Protein AF-A0A2M7RMB1-F1 (afdb_monomer_lite)

Structure (mmCIF, N/CA/C/O backbone):
data_AF-A0A2M7RMB1-F1
#
_entry.id   AF-A0A2M7RMB1-F1
#
loop_
_atom_site.group_PDB
_atom_site.id
_atom_site.type_symbol
_atom_site.label_atom_id
_atom_site.label_alt_id
_atom_site.label_comp_id
_atom_site.label_asym_id
_atom_site.label_entity_id
_atom_site.label_seq_id
_atom_site.pdbx_PDB_ins_code
_atom_site.Cartn_x
_atom_site.Cartn_y
_atom_site.Cartn_z
_atom_site.occupancy
_atom_site.B_iso_or_equiv
_atom_site.auth_seq_id
_atom_site.auth_comp_id
_atom_site.auth_asym_id
_atom_site.auth_atom_id
_atom_site.pdbx_PDB_model_num
ATOM 1 N N . MET A 1 1 ? 23.939 25.393 -28.754 1.00 40.41 1 MET A N 1
ATOM 2 C CA . MET A 1 1 ? 23.493 25.049 -27.385 1.00 40.41 1 MET A CA 1
ATOM 3 C C . MET A 1 1 ? 23.592 23.542 -27.228 1.00 40.41 1 MET A C 1
ATOM 5 O O . MET A 1 1 ? 22.990 22.835 -28.025 1.00 40.41 1 MET A O 1
ATOM 9 N N . LYS A 1 2 ? 24.418 23.045 -26.298 1.00 39.88 2 LYS A N 1
ATOM 10 C CA . LYS A 1 2 ? 24.464 21.611 -25.988 1.00 39.88 2 LYS A CA 1
ATOM 11 C C . LYS A 1 2 ? 23.135 21.249 -25.327 1.00 39.88 2 LYS A C 1
ATOM 13 O O . LYS A 1 2 ? 22.863 21.703 -24.221 1.00 39.88 2 LYS A O 1
ATOM 18 N N . ASN A 1 3 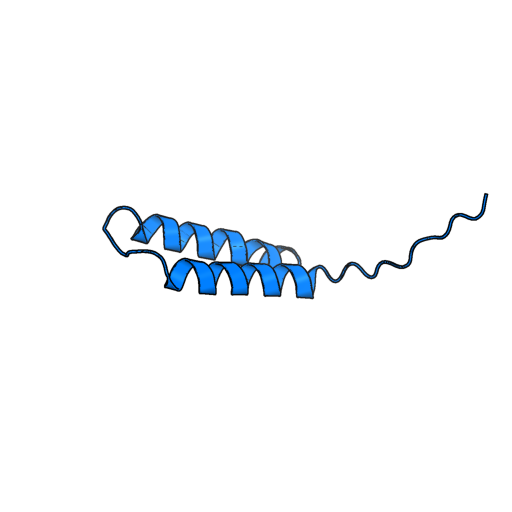? 22.297 20.491 -26.027 1.00 50.28 3 ASN A N 1
ATOM 19 C CA . ASN A 1 3 ? 21.200 19.783 -25.386 1.00 50.28 3 ASN A CA 1
ATOM 20 C C . ASN A 1 3 ? 21.843 18.655 -24.588 1.00 50.28 3 ASN A C 1
ATOM 22 O O . ASN A 1 3 ? 22.057 17.567 -25.117 1.00 50.28 3 ASN A O 1
ATOM 26 N N . ASP A 1 4 ? 22.187 18.933 -23.333 1.00 50.03 4 ASP A N 1
ATOM 27 C CA . ASP A 1 4 ? 22.424 17.882 -22.356 1.00 50.03 4 ASP A CA 1
ATOM 28 C C . ASP A 1 4 ? 21.086 17.163 -22.180 1.00 50.03 4 ASP A C 1
ATOM 30 O O . ASP A 1 4 ? 20.246 17.535 -21.357 1.00 50.03 4 ASP A O 1
ATOM 34 N N . SER A 1 5 ? 20.851 16.166 -23.037 1.00 54.34 5 SER A N 1
ATOM 35 C CA . SER A 1 5 ? 19.809 15.159 -22.900 1.00 54.34 5 SER A CA 1
ATOM 36 C C . SER A 1 5 ? 20.083 14.43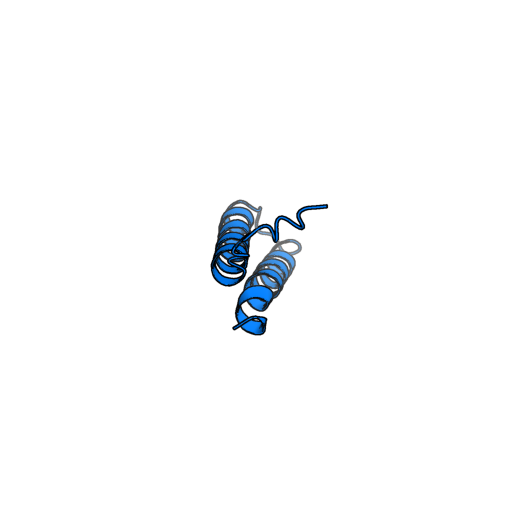7 -21.594 1.00 54.34 5 SER A C 1
ATOM 38 O O . SER A 1 5 ? 20.804 13.442 -21.524 1.00 54.34 5 SER A O 1
ATOM 40 N N . ASN A 1 6 ? 19.576 15.063 -20.540 1.00 53.59 6 ASN A N 1
ATOM 41 C CA . ASN A 1 6 ? 19.724 14.704 -19.156 1.00 53.59 6 ASN A CA 1
ATOM 42 C C . ASN A 1 6 ? 19.192 13.278 -19.045 1.00 53.59 6 ASN A C 1
ATOM 44 O O . ASN A 1 6 ? 17.982 13.058 -19.088 1.00 53.59 6 ASN A O 1
ATOM 48 N N . ASN A 1 7 ? 20.110 12.313 -18.985 1.00 57.03 7 ASN A N 1
ATOM 49 C CA . ASN A 1 7 ? 19.864 10.880 -18.881 1.00 57.03 7 ASN A CA 1
ATOM 50 C C . ASN A 1 7 ? 19.276 10.554 -17.496 1.00 57.03 7 ASN A C 1
ATOM 52 O O . ASN A 1 7 ? 19.822 9.774 -16.716 1.00 57.03 7 ASN A O 1
ATOM 56 N N . ARG A 1 8 ? 18.177 11.219 -17.130 1.00 59.84 8 ARG A N 1
ATOM 57 C CA . ARG A 1 8 ? 17.411 10.913 -15.934 1.00 59.84 8 ARG A CA 1
ATOM 58 C C . ARG A 1 8 ? 16.661 9.641 -16.254 1.00 59.84 8 ARG A C 1
ATOM 60 O O . ARG A 1 8 ? 15.591 9.658 -16.851 1.00 59.84 8 ARG A O 1
ATOM 67 N N . LYS A 1 9 ? 17.259 8.519 -15.874 1.00 62.91 9 LYS A N 1
ATOM 68 C CA . LYS A 1 9 ? 16.608 7.217 -15.876 1.00 62.91 9 LYS A CA 1
ATOM 69 C C . LYS A 1 9 ? 15.413 7.304 -14.921 1.00 62.91 9 LYS A C 1
ATOM 71 O O . LYS A 1 9 ? 15.554 7.137 -13.711 1.00 62.91 9 LYS A O 1
ATOM 76 N N . TYR A 1 10 ? 14.247 7.671 -15.446 1.00 73.56 10 TYR A N 1
ATOM 77 C CA . TYR A 1 10 ? 13.015 7.756 -14.674 1.00 73.56 10 TYR A CA 1
ATOM 78 C C . TYR A 1 10 ? 12.567 6.335 -14.337 1.00 73.56 10 TYR A C 1
ATOM 80 O O . TYR A 1 10 ? 11.825 5.709 -15.088 1.00 73.56 10 TYR A O 1
ATOM 88 N N . ASP A 1 11 ? 13.037 5.813 -13.203 1.00 86.19 11 ASP A N 1
ATOM 89 C CA . ASP A 1 11 ? 12.632 4.499 -12.704 1.00 86.19 11 ASP A CA 1
ATOM 90 C C . ASP A 1 11 ? 11.209 4.568 -12.128 1.00 86.19 11 ASP A C 1
ATOM 92 O O . ASP A 1 11 ? 10.975 4.633 -10.919 1.00 86.19 11 ASP A O 1
ATOM 96 N N . LEU A 1 12 ? 10.235 4.628 -13.035 1.00 87.88 12 LEU A N 1
ATOM 97 C CA . LEU A 1 12 ? 8.806 4.641 -12.731 1.00 87.88 12 LEU A CA 1
ATOM 98 C C . LEU A 1 12 ? 8.384 3.394 -11.947 1.00 87.88 12 LEU A C 1
ATOM 100 O O . LEU A 1 12 ? 7.565 3.498 -11.036 1.00 87.88 12 LEU A O 1
ATOM 104 N N . LYS A 1 13 ? 8.998 2.238 -12.216 1.00 89.81 13 LYS A N 1
ATOM 105 C CA . LYS A 1 13 ? 8.735 0.993 -11.484 1.00 89.81 13 LYS A CA 1
ATOM 106 C C . LYS A 1 13 ? 9.141 1.114 -10.015 1.00 89.81 13 LYS A C 1
ATOM 108 O O . LYS A 1 13 ? 8.338 0.827 -9.130 1.00 89.81 13 LYS A O 1
ATOM 113 N N . LYS A 1 14 ? 10.356 1.592 -9.733 1.00 92.69 14 LYS A N 1
ATOM 114 C CA . LYS A 1 14 ? 10.807 1.831 -8.355 1.00 92.69 14 LYS A CA 1
ATOM 115 C C . LYS A 1 14 ? 9.957 2.894 -7.667 1.00 92.69 14 LYS A C 1
ATOM 117 O O . LYS A 1 14 ? 9.532 2.688 -6.535 1.00 92.69 14 LYS A O 1
ATOM 122 N N . ARG A 1 15 ? 9.652 4.003 -8.349 1.00 94.00 15 ARG A N 1
ATOM 123 C CA . ARG A 1 15 ? 8.845 5.101 -7.786 1.00 94.00 15 ARG A CA 1
ATOM 124 C C . ARG A 1 15 ? 7.436 4.656 -7.397 1.00 94.00 15 ARG A C 1
ATOM 126 O O . ARG A 1 15 ? 6.998 4.957 -6.291 1.00 94.00 15 ARG A O 1
ATOM 133 N N . THR A 1 16 ? 6.745 3.932 -8.276 1.00 95.56 16 THR A N 1
ATOM 134 C CA . THR A 1 16 ? 5.383 3.435 -8.011 1.00 95.56 16 THR A CA 1
ATOM 135 C C . THR A 1 16 ? 5.367 2.388 -6.898 1.00 95.56 16 THR A C 1
ATOM 137 O O . THR A 1 16 ? 4.498 2.442 -6.029 1.00 95.56 16 THR A O 1
ATOM 140 N N . SER A 1 17 ? 6.374 1.508 -6.842 1.00 95.12 17 SER A N 1
ATOM 141 C CA . SER A 1 17 ? 6.537 0.549 -5.742 1.00 95.12 17 SER A CA 1
ATOM 142 C C . SER A 1 17 ? 6.767 1.244 -4.395 1.00 95.12 17 SER A C 1
ATOM 144 O O . SER A 1 17 ? 6.082 0.936 -3.421 1.00 95.12 17 SER A O 1
ATOM 146 N N . CYS A 1 18 ? 7.694 2.208 -4.332 1.00 96.94 18 CYS A N 1
ATOM 147 C CA . CYS A 1 18 ? 7.968 2.962 -3.107 1.00 96.94 18 CYS A CA 1
ATOM 148 C C . CYS A 1 18 ? 6.750 3.775 -2.648 1.00 96.94 18 CYS A C 1
ATOM 150 O O . CYS A 1 18 ? 6.490 3.864 -1.449 1.00 96.94 18 CYS A O 1
ATOM 152 N N . PHE A 1 19 ? 5.988 4.347 -3.585 1.00 97.19 19 PHE A N 1
ATOM 153 C CA . PHE A 1 19 ? 4.759 5.071 -3.270 1.00 97.19 19 PHE A CA 1
ATOM 154 C C . PHE A 1 19 ? 3.703 4.154 -2.636 1.00 97.19 19 PHE A C 1
ATOM 156 O O . PHE A 1 19 ? 3.210 4.457 -1.550 1.00 97.19 19 PHE A O 1
ATOM 163 N N . GLY A 1 20 ? 3.412 3.004 -3.255 1.00 97.75 20 GLY A N 1
ATOM 164 C CA . GLY A 1 20 ? 2.457 2.033 -2.712 1.00 97.75 20 GLY A CA 1
ATOM 165 C C . GLY A 1 20 ? 2.860 1.525 -1.324 1.00 97.75 20 GLY A C 1
ATOM 166 O O . GLY A 1 20 ? 2.037 1.487 -0.408 1.00 97.75 20 GLY A O 1
ATOM 167 N N . GLU A 1 21 ? 4.143 1.210 -1.129 1.00 98.12 21 GLU A N 1
ATOM 168 C CA . GLU A 1 21 ? 4.674 0.806 0.177 1.00 98.12 21 GLU A CA 1
ATOM 169 C C . GLU A 1 21 ? 4.526 1.918 1.230 1.00 98.12 21 GLU A C 1
ATOM 171 O O . GLU A 1 21 ? 4.113 1.658 2.365 1.00 98.12 21 GLU A O 1
ATOM 176 N N . GLY A 1 22 ? 4.820 3.166 0.854 1.00 98.69 22 GLY A N 1
ATOM 177 C CA . GLY A 1 22 ? 4.656 4.339 1.710 1.00 98.69 22 GLY A CA 1
ATOM 178 C C . GLY A 1 22 ? 3.208 4.536 2.157 1.00 98.69 22 GLY A C 1
ATOM 179 O O . GLY A 1 22 ? 2.954 4.725 3.348 1.00 98.69 22 GLY A O 1
ATOM 180 N N . VAL A 1 23 ? 2.254 4.403 1.234 1.00 98.62 23 VAL A N 1
ATOM 181 C CA . VAL A 1 23 ? 0.819 4.496 1.535 1.00 98.62 23 VAL A CA 1
ATOM 182 C C . VAL A 1 23 ? 0.372 3.388 2.483 1.00 98.62 23 VAL A C 1
ATOM 184 O O . VAL A 1 23 ? -0.344 3.664 3.442 1.00 98.62 23 VAL A O 1
ATOM 187 N N . ILE A 1 24 ? 0.836 2.150 2.294 1.00 98.44 24 ILE A N 1
ATOM 188 C CA . ILE A 1 24 ? 0.522 1.044 3.211 1.00 98.44 24 ILE A CA 1
ATOM 189 C C . ILE A 1 24 ? 1.079 1.327 4.615 1.00 98.44 24 ILE A C 1
ATOM 191 O O . ILE A 1 24 ? 0.373 1.143 5.611 1.00 98.44 24 ILE A O 1
ATOM 195 N N . LYS A 1 25 ? 2.328 1.801 4.724 1.00 98.69 25 LYS A N 1
ATOM 196 C CA . LYS A 1 25 ? 2.939 2.176 6.014 1.00 98.69 25 LYS A CA 1
ATOM 197 C C . LYS A 1 25 ? 2.194 3.327 6.693 1.00 98.69 25 LYS A C 1
ATOM 199 O O . LYS A 1 25 ? 2.040 3.301 7.912 1.00 98.69 25 LYS A O 1
ATOM 204 N N . PHE A 1 26 ? 1.726 4.310 5.926 1.00 98.56 26 PHE A N 1
ATOM 205 C CA . PHE A 1 26 ? 0.893 5.404 6.425 1.00 98.56 26 PHE A CA 1
ATOM 206 C C . PHE A 1 26 ? -0.465 4.893 6.924 1.00 98.56 26 PHE A C 1
ATOM 208 O O . PHE A 1 26 ? -0.827 5.136 8.073 1.00 98.56 26 PHE A O 1
ATOM 215 N N . ALA A 1 27 ? -1.167 4.099 6.113 1.00 98.44 27 ALA A N 1
ATOM 216 C CA . ALA A 1 27 ? -2.478 3.549 6.440 1.00 98.44 27 ALA A CA 1
ATOM 217 C C . ALA A 1 27 ? -2.473 2.697 7.720 1.00 98.44 27 ALA A C 1
ATOM 219 O O . ALA A 1 27 ? -3.425 2.739 8.497 1.00 98.44 27 ALA A O 1
ATOM 220 N N . LYS A 1 28 ? -1.377 1.972 7.996 1.00 98.19 28 LYS A N 1
ATOM 221 C CA . LYS A 1 28 ? -1.204 1.207 9.245 1.00 98.19 28 LYS A CA 1
ATOM 222 C C . LYS A 1 28 ? -1.277 2.071 10.512 1.00 98.19 28 LYS A C 1
ATOM 224 O O . LYS A 1 28 ? -1.656 1.544 11.556 1.00 98.19 28 LYS A O 1
ATOM 229 N N . LYS A 1 29 ? -0.935 3.362 10.424 1.00 98.44 29 LYS A N 1
ATOM 230 C CA . LYS A 1 29 ? -0.935 4.318 11.546 1.00 98.44 29 LYS A CA 1
ATOM 231 C C . LYS A 1 29 ? -2.280 5.022 11.747 1.00 98.44 29 LYS A C 1
ATOM 233 O O . LYS A 1 29 ? -2.455 5.693 12.758 1.00 98.44 29 LYS A O 1
ATOM 238 N N . LEU A 1 30 ? -3.212 4.902 10.800 1.00 98.12 30 LEU A N 1
ATOM 239 C CA . LEU A 1 30 ? -4.496 5.591 10.882 1.00 98.12 30 LEU A CA 1
ATOM 240 C C . LEU A 1 30 ? -5.421 4.936 11.926 1.00 98.12 30 LEU A C 1
ATOM 242 O O . LEU A 1 30 ? -5.437 3.702 12.048 1.00 98.12 30 LEU A O 1
ATOM 246 N N . PRO A 1 31 ? -6.219 5.737 12.659 1.00 98.06 31 PRO A N 1
ATOM 247 C CA . PRO A 1 31 ? -7.253 5.210 13.538 1.00 98.06 31 PRO A CA 1
ATOM 248 C C . PRO A 1 31 ? -8.282 4.443 12.708 1.00 98.06 31 PRO A C 1
ATOM 250 O O . PRO A 1 31 ? -8.642 4.860 11.606 1.00 98.06 31 PRO A O 1
ATOM 253 N N . LYS A 1 32 ? -8.756 3.315 13.234 1.00 98.25 32 LYS A N 1
ATOM 254 C CA . LYS A 1 32 ? -9.715 2.440 12.552 1.00 98.25 32 LYS A CA 1
ATOM 255 C C . LYS A 1 32 ? -11.091 2.637 13.174 1.00 98.25 32 LYS A C 1
ATOM 257 O O . LYS A 1 32 ? -11.295 2.290 14.331 1.00 98.25 32 LYS A O 1
ATOM 262 N N . ASN A 1 33 ? -12.011 3.210 12.411 1.00 98.38 33 ASN A N 1
ATOM 263 C CA . ASN A 1 33 ? -13.416 3.361 12.769 1.00 98.38 33 ASN A CA 1
ATOM 264 C C . ASN A 1 33 ? -14.291 3.180 11.517 1.00 98.38 33 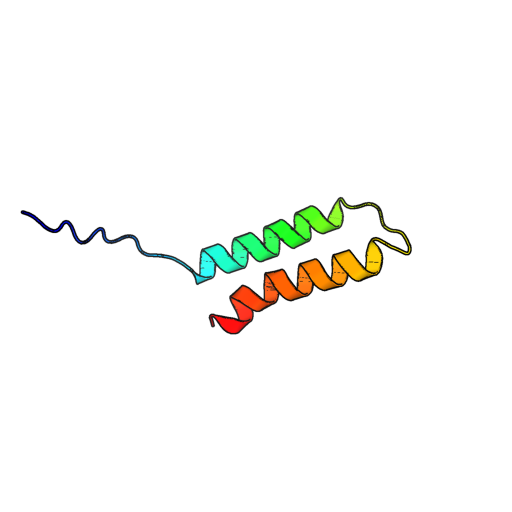ASN A C 1
ATOM 266 O O . ASN A 1 33 ? -13.776 2.985 10.415 1.00 98.38 33 ASN A O 1
ATOM 270 N N . VAL A 1 34 ? -15.612 3.248 11.683 1.00 98.38 34 VAL A N 1
ATOM 271 C CA . VAL A 1 34 ? -16.585 3.019 10.599 1.00 98.38 34 VAL A CA 1
ATOM 272 C C . VAL A 1 34 ? -16.427 3.974 9.407 1.00 98.38 34 VAL A C 1
ATOM 274 O O . VAL A 1 34 ? -16.788 3.613 8.292 1.00 98.38 34 VAL A O 1
ATOM 277 N N . ILE A 1 35 ? -15.838 5.155 9.615 1.00 98.06 35 ILE A N 1
ATOM 278 C CA . ILE A 1 35 ? -15.575 6.148 8.566 1.00 98.06 35 ILE A CA 1
ATOM 279 C C . ILE A 1 35 ? -14.227 5.874 7.889 1.00 98.06 35 ILE A C 1
ATOM 281 O O . ILE A 1 35 ? -14.124 5.892 6.665 1.00 98.06 35 ILE A O 1
ATOM 285 N N . THR A 1 36 ? -13.171 5.607 8.660 1.00 98.56 36 THR A N 1
ATOM 286 C CA . THR A 1 36 ? -11.810 5.487 8.115 1.00 98.56 36 THR A CA 1
ATOM 287 C C . THR A 1 36 ? -11.539 4.143 7.453 1.00 98.56 36 THR A C 1
ATOM 289 O O . THR A 1 36 ? -10.747 4.086 6.516 1.00 98.56 36 THR A O 1
ATOM 292 N N . LEU A 1 37 ? -12.194 3.064 7.888 1.00 98.44 37 LEU A N 1
ATOM 293 C CA . LEU A 1 37 ? -11.985 1.722 7.340 1.00 98.44 37 LEU A CA 1
ATOM 294 C C . LEU A 1 37 ? -12.220 1.635 5.813 1.00 98.44 37 LEU A C 1
ATOM 296 O O . LEU A 1 37 ? -11.321 1.151 5.115 1.00 98.44 37 LEU A O 1
ATOM 300 N N . PRO A 1 38 ? -13.348 2.126 5.250 1.00 98.50 38 PRO A N 1
ATOM 301 C CA . PRO A 1 38 ? -13.554 2.109 3.800 1.00 98.50 38 PRO A CA 1
ATOM 302 C C . PRO A 1 38 ? -12.562 3.012 3.050 1.00 98.50 38 PRO A C 1
ATOM 304 O O . PRO A 1 38 ? -12.064 2.628 1.990 1.00 98.50 38 PRO A O 1
ATOM 307 N N . ILE A 1 39 ? -12.212 4.171 3.619 1.00 98.62 39 ILE A N 1
ATOM 308 C CA . ILE A 1 39 ? -11.271 5.130 3.018 1.00 98.62 39 ILE A CA 1
ATOM 309 C C . ILE A 1 39 ? -9.861 4.534 2.941 1.00 98.62 39 ILE A C 1
ATOM 311 O O . ILE A 1 39 ? -9.200 4.642 1.910 1.00 98.62 39 ILE A O 1
ATOM 315 N N . ILE A 1 40 ? -9.410 3.849 3.996 1.00 98.75 40 ILE A N 1
ATOM 316 C CA . ILE A 1 40 ? -8.123 3.140 4.018 1.00 98.75 40 ILE A CA 1
ATOM 317 C C . ILE A 1 40 ? -8.059 2.119 2.877 1.00 98.75 40 ILE A C 1
ATOM 319 O O . ILE A 1 40 ? -7.062 2.057 2.154 1.00 98.75 40 ILE A O 1
ATOM 323 N N . GLY A 1 41 ? -9.130 1.344 2.687 1.00 98.56 41 GLY A N 1
ATOM 324 C CA . GLY A 1 41 ? -9.219 0.373 1.599 1.00 98.56 41 GLY A CA 1
ATOM 325 C C . GLY A 1 41 ? -9.126 1.024 0.217 1.00 98.56 41 GLY A C 1
ATOM 326 O O . GLY A 1 41 ? -8.384 0.539 -0.638 1.00 98.56 41 GLY A O 1
ATOM 327 N N . GLN A 1 42 ? -9.840 2.132 0.001 1.00 98.56 42 GLN A N 1
ATOM 328 C CA . GLN A 1 42 ? -9.789 2.883 -1.257 1.00 98.56 42 GLN A CA 1
ATOM 329 C C . GLN A 1 42 ? -8.400 3.473 -1.520 1.00 98.56 42 GLN A C 1
ATOM 331 O O . GLN A 1 42 ? -7.874 3.311 -2.619 1.00 98.56 42 GLN A O 1
ATOM 336 N N . LEU A 1 43 ? -7.784 4.084 -0.506 1.00 98.62 43 LEU A N 1
ATOM 337 C CA . LEU A 1 43 ? -6.461 4.699 -0.589 1.00 98.62 43 LEU A CA 1
ATOM 338 C C . LEU A 1 43 ? -5.378 3.682 -0.966 1.00 98.62 43 LEU A C 1
ATOM 340 O O . LEU A 1 43 ? -4.541 3.957 -1.826 1.00 98.62 43 LEU A O 1
ATOM 344 N N . ILE A 1 44 ? -5.389 2.499 -0.343 1.00 98.56 44 ILE A N 1
ATOM 345 C CA . ILE A 1 44 ? -4.419 1.445 -0.659 1.00 98.56 44 ILE A CA 1
ATOM 346 C C . ILE A 1 44 ? -4.616 0.968 -2.102 1.00 98.56 44 ILE A C 1
ATOM 348 O O . ILE A 1 44 ? -3.643 0.912 -2.852 1.00 98.56 44 ILE A O 1
ATOM 352 N N . LYS A 1 45 ? -5.860 0.668 -2.507 1.00 98.38 45 LYS A N 1
ATOM 353 C CA . LYS A 1 45 ? -6.171 0.159 -3.854 1.00 98.38 45 LYS A CA 1
ATOM 354 C C . LYS A 1 45 ? -5.787 1.149 -4.953 1.00 98.38 45 LYS A C 1
ATOM 356 O O . LYS A 1 45 ? -5.152 0.753 -5.925 1.00 98.38 45 LYS A O 1
ATOM 3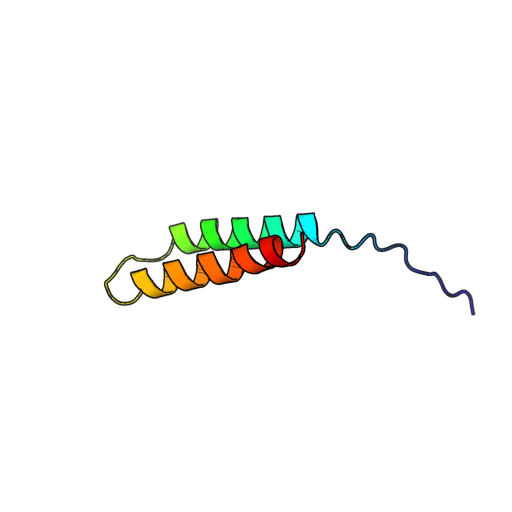61 N N . SER A 1 46 ? -6.137 2.427 -4.802 1.00 98.00 46 SER A N 1
ATOM 362 C CA . SER A 1 46 ? -5.805 3.446 -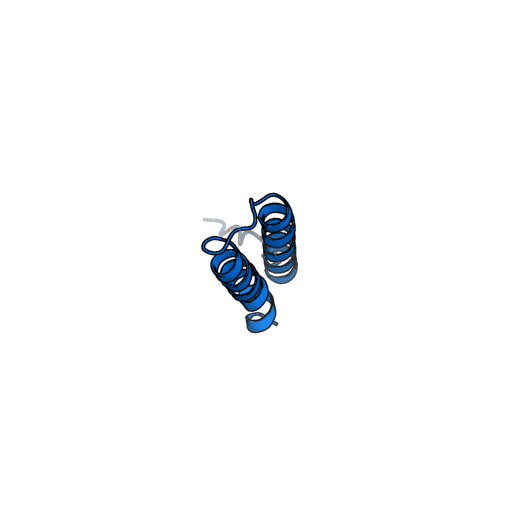5.803 1.00 98.00 46 SER A CA 1
ATOM 363 C C . SER A 1 46 ? -4.295 3.655 -5.915 1.00 98.00 46 SER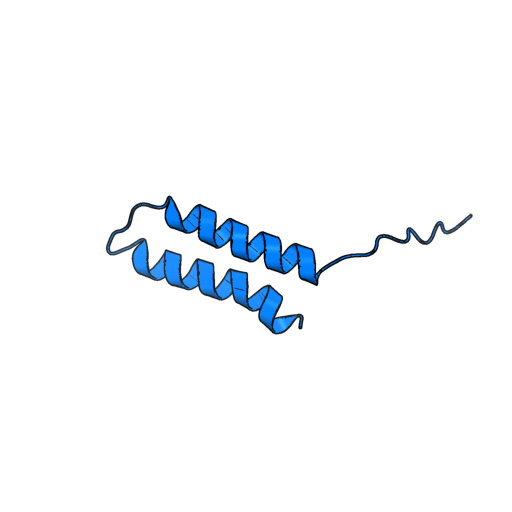 A C 1
ATOM 365 O O . SER A 1 46 ? -3.768 3.771 -7.019 1.00 98.00 46 SER A O 1
ATOM 367 N N . SER A 1 47 ? -3.578 3.615 -4.791 1.00 98.06 47 SER A N 1
ATOM 368 C CA . SER A 1 47 ? -2.131 3.836 -4.760 1.00 98.06 47 SER A CA 1
ATOM 369 C C . SER A 1 47 ? -1.333 2.682 -5.368 1.00 98.06 47 SER A C 1
ATOM 371 O O . SER A 1 47 ? -0.355 2.922 -6.078 1.00 98.06 47 SER A O 1
ATOM 373 N N . THR A 1 48 ? -1.736 1.428 -5.132 1.00 97.06 48 THR A N 1
ATOM 374 C CA . THR A 1 48 ? -1.066 0.255 -5.722 1.00 97.06 48 THR A CA 1
ATOM 375 C C . THR A 1 48 ? -1.454 0.033 -7.184 1.00 97.06 48 THR A C 1
ATOM 377 O O . THR A 1 48 ? -0.636 -0.471 -7.957 1.00 97.06 48 THR A O 1
ATOM 380 N N . SER A 1 49 ? -2.645 0.481 -7.599 1.00 97.38 49 SER A N 1
ATOM 381 C CA . SER A 1 49 ? -3.098 0.411 -8.994 1.00 97.38 49 SER A CA 1
ATOM 382 C C . SER A 1 49 ? -2.186 1.167 -9.962 1.00 97.38 49 SER A C 1
ATOM 384 O O . SER A 1 49 ? -2.098 0.783 -11.123 1.00 97.38 49 SER A O 1
ATOM 386 N N . ILE A 1 50 ? -1.478 2.210 -9.513 1.00 95.00 50 ILE A N 1
ATOM 387 C CA . ILE A 1 50 ? -0.551 2.975 -10.365 1.00 95.00 50 ILE A CA 1
ATOM 388 C C . ILE A 1 50 ? 0.581 2.070 -10.870 1.00 95.00 50 ILE A C 1
ATOM 390 O O . ILE A 1 50 ? 0.873 2.036 -12.063 1.00 95.00 50 ILE A O 1
ATOM 394 N N . GLY A 1 51 ? 1.202 1.311 -9.961 1.00 93.38 51 GLY A N 1
ATOM 395 C CA . GLY A 1 51 ? 2.264 0.367 -10.311 1.00 93.38 51 GLY A CA 1
ATOM 396 C C . GLY A 1 51 ? 1.751 -0.827 -11.115 1.00 93.38 51 GLY A C 1
ATOM 397 O O . GLY A 1 51 ? 2.474 -1.325 -11.972 1.00 93.38 51 GLY A O 1
ATOM 398 N N . ALA A 1 52 ? 0.507 -1.254 -10.870 1.00 93.38 52 ALA A N 1
ATOM 399 C CA . ALA A 1 52 ? -0.139 -2.317 -11.636 1.00 93.38 52 ALA A CA 1
ATOM 400 C C . ALA A 1 52 ? -0.465 -1.894 -13.078 1.00 93.38 52 ALA A C 1
ATOM 402 O O . ALA A 1 52 ? -0.294 -2.694 -13.984 1.00 93.38 52 ALA A O 1
ATOM 403 N N . ASN A 1 53 ? -0.887 -0.643 -13.298 1.00 94.00 53 ASN A N 1
ATOM 404 C CA . ASN A 1 53 ? -1.229 -0.126 -14.628 1.00 94.00 53 ASN A CA 1
ATOM 405 C C . ASN A 1 53 ? -0.002 0.262 -15.466 1.00 94.00 53 ASN A C 1
ATOM 407 O O . ASN A 1 53 ? -0.079 0.352 -16.684 1.00 94.00 53 ASN A O 1
ATOM 411 N N . TYR A 1 54 ? 1.122 0.561 -14.817 1.00 85.06 54 TYR A N 1
ATOM 412 C CA . TYR A 1 54 ? 2.356 0.931 -15.509 1.00 85.06 54 TYR A CA 1
ATOM 413 C C . TYR A 1 54 ? 3.140 -0.280 -16.045 1.00 85.06 54 TYR A C 1
ATOM 415 O O . TYR A 1 54 ? 4.074 -0.104 -16.827 1.00 85.06 54 TYR A O 1
ATOM 423 N N . ARG A 1 55 ? 2.830 -1.487 -15.569 1.00 65.06 55 ARG A N 1
ATOM 424 C CA . ARG A 1 55 ? 3.638 -2.681 -15.803 1.00 65.06 55 ARG A CA 1
ATOM 425 C C . ARG A 1 55 ? 3.080 -3.567 -16.906 1.00 65.06 55 ARG A C 1
ATOM 427 O O . ARG A 1 55 ? 1.845 -3.711 -16.969 1.00 65.06 55 ARG A O 1
#

Foldseek 3Di:
DDPPPPPPPPPQLVVLVVQLVVLLVVLVPDDDDPVVPVVSVVSNVVSNVSNVVVD

Secondary structure (DSSP, 8-state):
-----------HHHHHHHHHHHHHHHHTTS--STTHHHHHHHHHHHHHHHHHH--

pLDDT: mean 88.22, std 17.35, range [39.88, 98.75]

Radius of gyration: 16.43 Å; chains: 1; bounding box: 41×28×41 Å

Sequence (55 aa):
MKNDSNNRKYDLKKRTSCFGEGVIKFAKKLPKNVITLPIIGQLIKSSTSIGANYR